Protein AF-A0A3L7UKD2-F1 (afdb_monomer)

Structure (mmCIF, N/CA/C/O backbone):
data_AF-A0A3L7UKD2-F1
#
_entry.id   AF-A0A3L7UKD2-F1
#
loop_
_atom_site.group_PDB
_atom_site.id
_atom_site.type_symbol
_atom_site.label_atom_id
_atom_site.label_alt_id
_atom_site.label_comp_id
_atom_site.label_asym_id
_atom_site.label_entity_id
_atom_site.label_seq_id
_atom_site.pdbx_PDB_ins_code
_atom_site.Cartn_x
_atom_site.Cartn_y
_atom_site.Cartn_z
_atom_site.occupancy
_atom_site.B_iso_or_equiv
_atom_site.auth_seq_id
_atom_site.auth_comp_id
_atom_site.auth_asym_id
_atom_site.auth_atom_id
_atom_site.pdbx_PDB_model_num
ATOM 1 N N . MET A 1 1 ? 13.551 -15.715 -2.991 1.00 80.62 1 MET A N 1
ATOM 2 C CA . MET A 1 1 ? 12.779 -16.395 -1.924 1.00 80.62 1 MET A CA 1
ATOM 3 C C . MET A 1 1 ? 12.867 -17.911 -2.131 1.00 80.62 1 MET A C 1
ATOM 5 O O . MET A 1 1 ? 12.262 -18.383 -3.084 1.00 80.62 1 MET A O 1
ATOM 9 N N . PRO A 1 2 ? 13.636 -18.673 -1.321 1.00 94.19 2 PRO A N 1
ATOM 10 C CA . PRO A 1 2 ? 13.955 -20.082 -1.609 1.00 94.19 2 PRO A CA 1
ATOM 11 C C . PRO A 1 2 ? 12.739 -21.002 -1.795 1.00 94.19 2 PRO A C 1
ATOM 13 O O . PRO A 1 2 ? 12.703 -21.748 -2.765 1.00 94.19 2 PRO A O 1
ATOM 16 N N . LEU A 1 3 ? 11.714 -20.885 -0.942 1.00 94.19 3 LEU A N 1
ATOM 17 C CA . LEU A 1 3 ? 10.479 -21.674 -1.062 1.00 94.19 3 LEU A CA 1
ATOM 18 C C . LEU A 1 3 ? 9.681 -21.326 -2.331 1.00 94.19 3 LEU A C 1
ATOM 20 O O . LEU A 1 3 ? 9.164 -22.206 -3.009 1.00 94.19 3 LEU A O 1
ATOM 24 N N . ILE A 1 4 ? 9.617 -20.037 -2.693 1.00 95.31 4 ILE A N 1
ATOM 25 C CA . ILE A 1 4 ? 8.980 -19.599 -3.946 1.00 95.31 4 ILE A CA 1
ATOM 26 C C . ILE A 1 4 ? 9.722 -20.149 -5.163 1.00 95.31 4 ILE A C 1
ATOM 28 O O . ILE A 1 4 ? 9.095 -20.574 -6.133 1.00 95.31 4 ILE A O 1
ATOM 32 N N . ALA A 1 5 ? 11.049 -20.194 -5.099 1.00 96.81 5 ALA A N 1
ATOM 33 C CA . ALA A 1 5 ? 11.854 -20.776 -6.157 1.00 96.81 5 ALA A CA 1
ATOM 34 C C . ALA A 1 5 ? 11.648 -22.298 -6.270 1.00 96.81 5 ALA A C 1
ATOM 36 O O . ALA A 1 5 ? 11.480 -22.784 -7.386 1.00 96.81 5 ALA A O 1
ATOM 37 N N . SER A 1 6 ? 11.621 -23.045 -5.159 1.00 97.44 6 SER A N 1
ATOM 38 C CA . SER A 1 6 ? 11.489 -24.512 -5.192 1.00 97.44 6 SER A CA 1
ATOM 39 C C . SER A 1 6 ? 10.073 -24.978 -5.538 1.00 97.44 6 SER A C 1
ATOM 41 O O . SER A 1 6 ? 9.891 -25.736 -6.490 1.00 97.44 6 SER A O 1
ATOM 43 N N . GLU A 1 7 ? 9.059 -24.487 -4.824 1.00 97.44 7 GLU A N 1
ATOM 44 C CA . GLU A 1 7 ? 7.683 -24.986 -4.945 1.00 97.44 7 GLU A CA 1
ATOM 45 C C . GLU A 1 7 ? 6.955 -24.332 -6.122 1.00 97.44 7 GLU A C 1
ATOM 47 O O . GLU A 1 7 ? 6.276 -24.983 -6.923 1.00 97.44 7 GLU A O 1
ATOM 52 N N . PHE A 1 8 ? 7.157 -23.025 -6.285 1.00 96.69 8 PHE A N 1
ATOM 53 C CA . PHE A 1 8 ? 6.388 -22.192 -7.207 1.00 96.69 8 PHE A CA 1
ATOM 54 C C . PHE A 1 8 ? 7.193 -21.7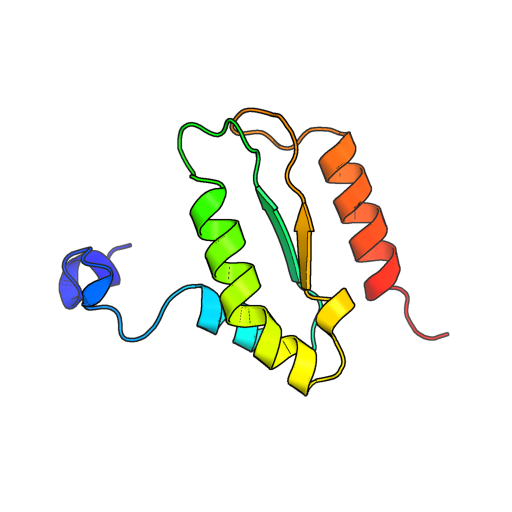54 -8.440 1.00 96.69 8 PHE A C 1
ATOM 56 O O . PHE A 1 8 ? 6.617 -21.198 -9.369 1.00 96.69 8 PHE A O 1
ATOM 63 N N . LYS A 1 9 ? 8.479 -22.131 -8.549 1.00 97.06 9 LYS A N 1
ATOM 64 C CA . LYS A 1 9 ? 9.375 -21.827 -9.690 1.00 97.06 9 LYS A CA 1
ATOM 65 C C . LYS A 1 9 ? 9.488 -20.332 -10.005 1.00 97.06 9 LYS A C 1
ATOM 67 O O . LYS A 1 9 ? 9.689 -19.967 -11.158 1.00 97.06 9 LYS A O 1
ATOM 72 N N . ASN A 1 10 ? 9.351 -19.474 -8.992 1.00 95.25 10 ASN A N 1
ATOM 73 C CA . ASN A 1 10 ? 9.265 -18.018 -9.168 1.00 95.25 10 ASN A CA 1
ATOM 74 C C . ASN A 1 10 ? 8.160 -17.575 -10.147 1.00 95.25 10 ASN A C 1
ATOM 76 O O . ASN A 1 10 ? 8.254 -16.498 -10.728 1.00 95.25 10 ASN A O 1
ATOM 80 N N . ASP A 1 11 ? 7.122 -18.393 -10.333 1.00 95.81 11 ASP A N 1
ATOM 81 C CA . ASP A 1 11 ? 5.960 -18.040 -11.139 1.00 95.81 11 ASP A CA 1
ATOM 82 C C . ASP A 1 11 ? 4.842 -17.532 -10.214 1.00 95.81 11 ASP A C 1
ATOM 84 O O . ASP A 1 11 ? 4.266 -18.333 -9.466 1.00 95.81 11 ASP A O 1
ATOM 88 N N . PRO A 1 12 ? 4.513 -16.228 -10.246 1.00 91.56 12 PRO A N 1
ATOM 89 C CA . PRO A 1 12 ? 3.476 -15.665 -9.388 1.00 91.56 12 PRO A CA 1
ATOM 90 C C . PRO A 1 12 ? 2.100 -16.296 -9.640 1.00 91.56 12 PRO A C 1
ATOM 92 O O . PRO A 1 12 ? 1.315 -16.411 -8.709 1.00 91.56 12 PRO A O 1
ATOM 95 N N . LYS A 1 13 ? 1.823 -16.820 -10.845 1.00 95.38 13 LYS A N 1
ATOM 96 C CA . LYS A 1 13 ? 0.548 -17.498 -11.156 1.00 95.38 13 LYS A CA 1
ATOM 97 C C . LYS A 1 13 ? 0.366 -18.819 -10.415 1.00 95.38 13 LYS A C 1
ATOM 99 O O . LYS A 1 13 ? -0.728 -19.376 -10.407 1.00 95.38 13 LYS A O 1
ATOM 104 N N . ARG A 1 14 ? 1.450 -19.364 -9.859 1.00 96.38 14 ARG A N 1
ATOM 105 C CA . ARG A 1 14 ? 1.436 -20.614 -9.095 1.00 96.38 14 ARG A CA 1
ATOM 106 C C . ARG A 1 14 ? 1.296 -20.370 -7.598 1.00 96.38 14 ARG A C 1
ATOM 108 O O . ARG A 1 14 ? 1.070 -21.336 -6.872 1.00 96.38 14 ARG A O 1
ATOM 115 N N . LEU A 1 15 ? 1.448 -19.128 -7.136 1.00 95.81 15 LEU A N 1
ATOM 116 C CA . LEU A 1 15 ? 1.257 -18.791 -5.733 1.00 95.81 15 LEU A CA 1
ATOM 117 C C . LEU A 1 15 ? -0.236 -18.876 -5.380 1.00 95.81 15 LEU A C 1
ATOM 119 O O . LEU A 1 15 ? -1.073 -18.431 -6.162 1.00 95.81 15 LEU A O 1
ATOM 123 N N . PRO A 1 16 ? -0.589 -19.437 -4.210 1.00 95.44 16 PRO A N 1
ATOM 124 C CA . PRO A 1 16 ? -1.979 -19.526 -3.767 1.00 95.44 16 PRO A CA 1
ATOM 125 C C . PRO A 1 16 ? -2.485 -18.217 -3.142 1.00 95.44 16 PRO A C 1
ATOM 127 O O . PRO A 1 16 ? -3.554 -18.218 -2.544 1.00 95.44 16 PRO A O 1
ATOM 130 N N . PHE A 1 17 ? -1.689 -17.148 -3.209 1.00 94.88 17 PHE A N 1
ATOM 131 C CA . PHE A 1 17 ? -2.019 -15.822 -2.710 1.00 94.88 17 PHE A CA 1
ATOM 132 C C . PHE A 1 17 ? -1.226 -14.755 -3.473 1.00 94.88 17 PHE A C 1
ATOM 134 O O . PHE A 1 17 ? -0.214 -15.070 -4.109 1.00 94.88 17 PHE A O 1
ATOM 141 N N . ASP A 1 18 ? -1.623 -13.494 -3.328 1.00 95.81 18 ASP A N 1
ATOM 142 C CA . ASP A 1 18 ? -0.849 -12.331 -3.773 1.00 95.81 18 ASP A CA 1
ATOM 143 C C . ASP A 1 18 ? -0.867 -11.195 -2.719 1.00 95.81 18 ASP A C 1
ATOM 145 O O . ASP A 1 18 ? -1.508 -11.280 -1.668 1.00 95.81 18 ASP A O 1
ATOM 149 N N . PHE A 1 19 ? -0.131 -10.108 -2.954 1.00 96.00 19 PHE A N 1
ATOM 150 C CA . PHE A 1 19 ? 0.087 -9.040 -1.972 1.00 96.00 19 PHE A CA 1
ATOM 151 C C . PHE A 1 19 ? -1.187 -8.303 -1.542 1.00 96.00 19 PHE A C 1
ATOM 153 O O . PHE A 1 19 ? -1.244 -7.809 -0.416 1.00 96.00 19 PHE A O 1
ATOM 160 N N . HIS A 1 20 ? -2.219 -8.239 -2.385 1.00 97.56 20 HIS A N 1
ATOM 161 C CA . HIS A 1 20 ? -3.492 -7.616 -2.010 1.00 97.56 20 HIS A CA 1
ATOM 162 C C . HIS A 1 20 ? -4.194 -8.364 -0.872 1.00 97.56 20 HIS A C 1
ATOM 164 O O . HIS A 1 20 ? -4.754 -7.718 0.012 1.00 97.56 20 HIS A O 1
ATOM 170 N N . GLU A 1 21 ? -4.093 -9.695 -0.817 1.00 98.00 21 GLU A N 1
ATOM 171 C CA . GLU A 1 21 ? -4.620 -10.494 0.295 1.00 98.00 21 GLU A CA 1
ATOM 172 C C . GLU A 1 21 ? -3.801 -10.283 1.572 1.00 98.00 21 GLU A C 1
ATOM 174 O O . GLU A 1 21 ? -4.370 -10.170 2.658 1.00 98.00 21 GLU A O 1
ATOM 179 N N . LEU A 1 22 ? -2.474 -10.148 1.452 1.00 97.19 22 LEU A N 1
ATOM 180 C CA . LEU A 1 22 ? -1.609 -9.817 2.589 1.00 97.19 22 LEU A CA 1
ATOM 181 C C . LEU A 1 22 ? -1.963 -8.447 3.182 1.00 97.19 22 LEU A C 1
ATOM 183 O O . LEU A 1 22 ? -2.081 -8.320 4.400 1.00 97.19 22 LEU A O 1
ATOM 187 N N . VAL A 1 23 ? -2.145 -7.429 2.336 1.00 98.56 23 VAL A N 1
ATOM 188 C CA . VAL A 1 23 ? -2.546 -6.083 2.773 1.00 98.56 23 VAL A CA 1
ATOM 189 C C . VAL A 1 23 ? -3.959 -6.104 3.354 1.00 98.56 23 VAL A C 1
ATOM 191 O O . VAL A 1 23 ? -4.185 -5.542 4.423 1.00 98.56 23 VAL A O 1
ATOM 194 N N . ALA A 1 24 ? -4.899 -6.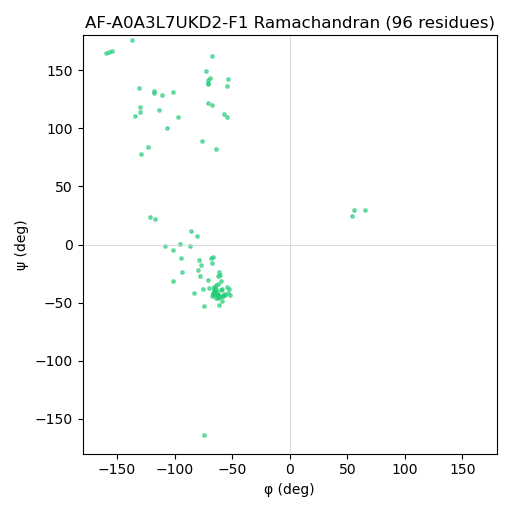805 2.720 1.00 98.50 24 ALA A N 1
ATOM 195 C CA . ALA A 1 24 ? -6.256 -6.963 3.234 1.00 98.50 24 ALA A CA 1
ATOM 196 C C . ALA A 1 24 ? -6.287 -7.628 4.623 1.00 98.50 24 ALA A C 1
ATOM 198 O O . ALA A 1 24 ? -7.046 -7.196 5.488 1.00 98.50 24 ALA A O 1
ATOM 199 N N . ALA A 1 25 ? -5.420 -8.614 4.880 1.00 98.38 25 ALA A N 1
ATOM 200 C CA . ALA A 1 25 ? -5.308 -9.287 6.178 1.00 98.38 25 ALA A CA 1
ATOM 201 C C . ALA A 1 25 ? -4.783 -8.382 7.314 1.00 98.38 25 ALA A C 1
ATOM 203 O O . ALA A 1 25 ? -4.816 -8.762 8.488 1.00 98.38 25 ALA A O 1
ATOM 204 N N . ILE A 1 26 ? -4.283 -7.182 6.999 1.00 98.44 26 ILE A N 1
ATOM 205 C CA . ILE A 1 26 ? -3.890 -6.191 8.007 1.00 98.44 26 ILE A CA 1
ATOM 206 C C . ILE A 1 26 ? -5.119 -5.475 8.580 1.00 98.44 26 ILE A C 1
ATOM 208 O O . ILE A 1 26 ? -5.087 -5.081 9.753 1.00 98.44 26 ILE A O 1
ATOM 212 N N . ALA A 1 27 ? -6.214 -5.369 7.820 1.00 98.12 27 ALA A N 1
ATOM 213 C CA . ALA A 1 27 ? -7.455 -4.760 8.283 1.00 98.12 27 ALA A CA 1
ATOM 214 C C . ALA A 1 27 ? -7.947 -5.402 9.605 1.00 98.12 27 ALA A C 1
ATOM 216 O O . ALA A 1 27 ? -7.777 -6.604 9.816 1.00 98.12 27 ALA A O 1
ATOM 217 N N . PRO A 1 28 ? -8.524 -4.623 10.543 1.00 97.38 28 PRO A N 1
ATOM 218 C CA . PRO A 1 28 ? -8.813 -3.187 10.480 1.00 97.38 28 PRO A CA 1
ATOM 219 C C . PRO A 1 28 ? -7.633 -2.290 10.904 1.00 97.38 28 PRO A C 1
ATOM 221 O O . PRO A 1 28 ? -7.837 -1.105 11.168 1.00 97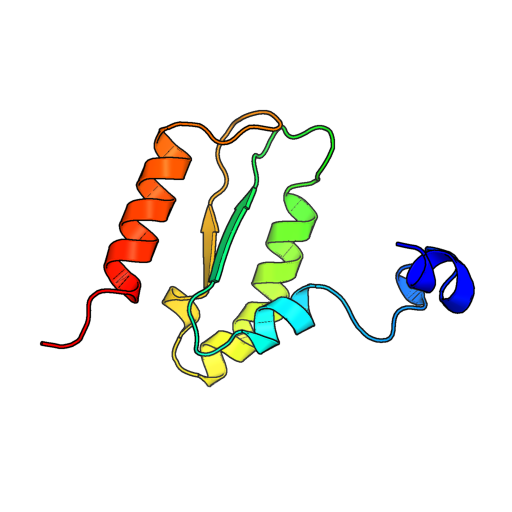.38 28 PRO A O 1
ATOM 224 N N . ARG A 1 29 ? -6.413 -2.830 11.052 1.00 98.19 29 ARG A N 1
ATOM 225 C CA . ARG A 1 29 ? -5.243 -2.015 11.408 1.00 98.19 29 ARG A CA 1
ATOM 226 C C . ARG A 1 29 ? -4.816 -1.174 10.212 1.00 98.19 29 ARG A C 1
ATOM 228 O O . ARG A 1 29 ? -4.968 -1.574 9.058 1.00 98.19 29 ARG A O 1
ATOM 235 N N . ALA A 1 30 ? -4.261 -0.009 10.509 1.00 98.00 30 ALA A N 1
ATOM 236 C CA . ALA A 1 30 ? -3.858 0.930 9.483 1.00 98.00 30 ALA A CA 1
ATOM 237 C C . ALA A 1 30 ? -2.627 0.442 8.704 1.00 98.00 30 ALA A C 1
ATOM 239 O O . ALA A 1 30 ? -1.703 -0.137 9.280 1.00 98.00 30 ALA A O 1
ATOM 240 N N . PHE A 1 31 ? -2.626 0.698 7.399 1.00 98.56 31 PHE A N 1
ATOM 241 C CA . PHE A 1 31 ? -1.566 0.374 6.455 1.00 98.56 31 PHE A CA 1
ATOM 242 C C . PHE A 1 31 ? -1.220 1.601 5.606 1.00 98.56 31 PHE A C 1
ATOM 244 O O . PHE A 1 31 ? -2.100 2.291 5.094 1.00 98.56 31 PHE A O 1
ATOM 251 N N . PHE A 1 32 ? 0.076 1.858 5.445 1.00 98.56 32 PHE A N 1
ATOM 252 C CA . PHE A 1 32 ? 0.606 2.962 4.652 1.00 98.56 32 PHE A CA 1
ATOM 253 C C . PHE A 1 32 ? 1.677 2.432 3.703 1.00 98.56 32 PHE A C 1
ATOM 255 O O . PHE A 1 32 ? 2.704 1.921 4.151 1.00 98.56 32 PHE A O 1
ATOM 262 N N . ALA A 1 33 ? 1.444 2.571 2.401 1.00 98.25 33 ALA A N 1
ATOM 263 C CA . ALA A 1 33 ? 2.428 2.299 1.364 1.00 98.25 33 ALA A CA 1
ATOM 264 C C . ALA A 1 33 ? 3.037 3.612 0.862 1.00 98.25 33 ALA A C 1
AT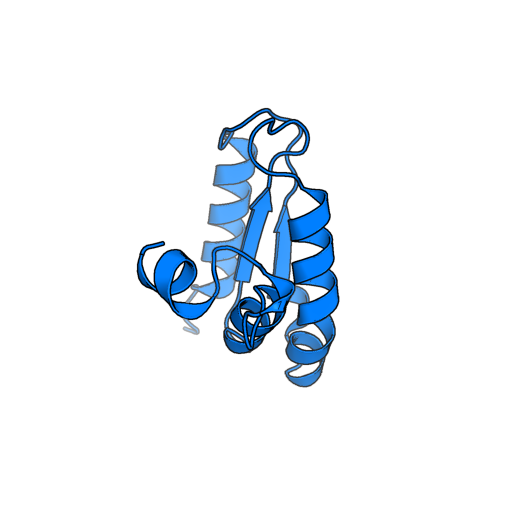OM 266 O O . ALA A 1 33 ? 2.308 4.533 0.501 1.00 98.25 33 ALA A O 1
ATOM 267 N N . SER A 1 34 ? 4.367 3.676 0.789 1.00 97.81 34 SER A N 1
ATOM 268 C CA . SER A 1 34 ? 5.101 4.745 0.105 1.00 97.81 34 SER A CA 1
ATOM 269 C C . SER A 1 34 ? 5.810 4.149 -1.101 1.00 97.81 34 SER A C 1
ATOM 271 O O . SER A 1 34 ? 6.699 3.320 -0.918 1.00 97.81 34 SER A O 1
ATOM 273 N N . ALA A 1 3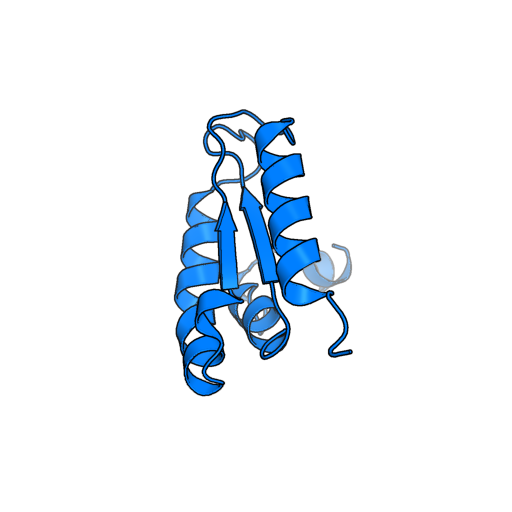5 ? 5.435 4.559 -2.310 1.00 97.81 35 ALA A N 1
ATOM 274 C CA . ALA A 1 35 ? 5.972 4.003 -3.551 1.00 97.81 35 ALA A CA 1
ATOM 275 C C . ALA A 1 35 ? 6.328 5.122 -4.533 1.00 97.81 35 ALA A C 1
ATOM 277 O O . ALA A 1 35 ? 5.444 5.819 -5.031 1.00 97.81 35 ALA A O 1
ATOM 278 N N . ALA A 1 36 ? 7.624 5.321 -4.772 1.00 97.81 36 ALA A N 1
ATOM 279 C CA . ALA A 1 36 ? 8.114 6.411 -5.605 1.00 97.81 36 ALA A CA 1
ATOM 280 C C . ALA A 1 36 ? 7.782 6.176 -7.088 1.00 97.81 36 ALA A C 1
ATOM 282 O O . ALA A 1 36 ? 7.868 5.056 -7.583 1.00 97.81 36 ALA A O 1
ATOM 283 N N . THR A 1 37 ? 7.365 7.219 -7.806 1.00 97.81 37 THR A N 1
ATOM 284 C CA . THR A 1 37 ? 6.818 7.060 -9.166 1.00 97.81 37 THR A CA 1
ATOM 285 C C . THR A 1 37 ? 7.872 6.877 -10.256 1.00 97.81 37 THR A C 1
ATOM 287 O O . THR A 1 37 ? 7.507 6.526 -11.374 1.00 97.81 37 THR A O 1
ATOM 290 N N . GLN A 1 38 ? 9.149 7.145 -9.968 1.00 97.12 38 GLN A N 1
ATOM 291 C CA . GLN A 1 38 ? 10.274 6.996 -10.903 1.00 97.12 38 GLN A CA 1
ATOM 292 C C . GLN A 1 38 ? 11.277 5.937 -10.414 1.00 97.12 38 GLN A C 1
ATOM 294 O O . GLN A 1 38 ? 12.453 5.966 -10.776 1.00 97.12 38 GLN A O 1
ATOM 299 N N . ASP A 1 39 ? 10.833 5.024 -9.551 1.00 95.88 39 ASP A N 1
ATOM 300 C CA . ASP A 1 39 ? 11.624 3.884 -9.103 1.00 95.88 39 ASP A CA 1
ATOM 301 C C . ASP A 1 39 ? 11.846 2.908 -10.273 1.00 95.88 39 ASP A C 1
ATOM 303 O O . ASP A 1 39 ? 10.894 2.418 -10.881 1.00 95.88 39 ASP A O 1
ATOM 307 N N . SER A 1 40 ? 13.110 2.663 -10.627 1.00 92.38 40 SER A N 1
ATOM 308 C CA . SER A 1 40 ? 13.481 1.764 -11.727 1.00 92.38 40 SER A CA 1
ATOM 309 C C . SER A 1 40 ? 13.368 0.287 -11.367 1.00 92.38 40 SER A C 1
ATOM 311 O O . SER A 1 40 ? 13.359 -0.556 -12.264 1.00 92.38 40 SER A O 1
ATOM 313 N N . ASP A 1 41 ? 13.307 -0.021 -10.073 1.00 92.81 41 ASP A N 1
ATOM 314 C CA . ASP A 1 41 ? 13.373 -1.380 -9.552 1.00 92.81 41 ASP A CA 1
ATOM 315 C C . ASP A 1 41 ? 11.971 -1.884 -9.180 1.00 92.81 41 ASP A C 1
ATOM 317 O O . ASP A 1 41 ? 11.681 -3.076 -9.317 1.00 92.81 41 ASP A O 1
ATOM 321 N N . PHE A 1 42 ? 11.084 -0.977 -8.753 1.00 91.69 42 PHE A N 1
ATOM 322 C CA . PHE A 1 42 ? 9.725 -1.293 -8.311 1.00 91.69 42 PHE A CA 1
ATOM 323 C C . PHE A 1 42 ? 8.671 -0.414 -8.995 1.00 91.69 42 PHE A C 1
ATOM 325 O O . PHE A 1 42 ? 8.566 0.779 -8.729 1.00 91.69 42 PHE A O 1
ATOM 332 N N . ASP A 1 43 ? 7.819 -1.023 -9.822 1.00 93.88 43 ASP A N 1
ATOM 333 C CA . ASP A 1 43 ? 6.732 -0.305 -10.491 1.00 93.88 43 ASP A CA 1
ATOM 334 C C . ASP A 1 43 ? 5.618 0.099 -9.505 1.00 93.88 43 ASP A C 1
ATOM 336 O O . ASP A 1 43 ? 4.970 -0.733 -8.859 1.00 93.88 43 ASP A O 1
ATOM 340 N N . VAL A 1 44 ? 5.350 1.404 -9.439 1.00 97.19 44 VAL A N 1
ATOM 341 C CA . VAL A 1 44 ? 4.276 2.001 -8.636 1.00 97.19 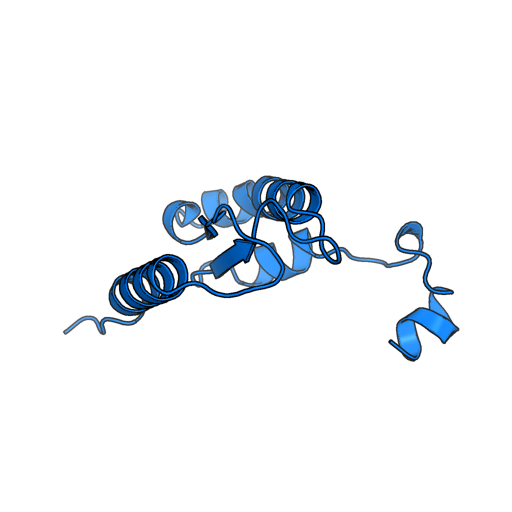44 VAL A CA 1
ATOM 342 C C . VAL A 1 44 ? 2.879 1.513 -9.044 1.00 97.19 44 VAL A C 1
ATOM 344 O O . VAL A 1 44 ? 1.955 1.557 -8.225 1.00 97.19 44 VAL A O 1
ATOM 347 N N . SER A 1 45 ? 2.694 1.048 -10.285 1.00 97.44 45 SER A N 1
ATOM 348 C CA . SER A 1 45 ? 1.408 0.532 -10.768 1.00 97.44 45 SER A CA 1
ATOM 349 C C . SER A 1 45 ? 0.935 -0.675 -9.948 1.00 97.44 45 SER A C 1
ATOM 351 O O . SER A 1 45 ? -0.189 -0.664 -9.449 1.00 97.44 45 SER A O 1
ATOM 353 N N . GLY A 1 46 ? 1.828 -1.628 -9.659 1.00 97.00 46 GLY A N 1
ATOM 354 C CA . GLY A 1 46 ? 1.505 -2.810 -8.857 1.00 97.00 46 GLY A CA 1
ATOM 355 C C . GLY A 1 46 ? 1.086 -2.458 -7.428 1.00 97.00 46 GLY A C 1
ATOM 356 O O . GLY A 1 46 ? 0.185 -3.077 -6.867 1.00 97.00 46 GLY A O 1
ATOM 357 N N . VAL A 1 47 ? 1.666 -1.404 -6.844 1.00 97.94 47 VAL A N 1
ATOM 358 C CA . VAL A 1 47 ? 1.251 -0.907 -5.521 1.00 97.94 47 VAL A CA 1
ATOM 359 C C . VAL A 1 47 ? -0.165 -0.331 -5.572 1.00 97.94 47 VAL A C 1
ATOM 361 O O . VAL A 1 47 ? -0.961 -0.577 -4.666 1.00 97.94 47 VAL A O 1
ATOM 364 N N . LYS A 1 48 ? -0.507 0.422 -6.624 1.00 98.44 48 LYS A N 1
ATOM 365 C CA . LYS A 1 48 ? -1.867 0.949 -6.823 1.00 98.44 48 LYS A CA 1
ATOM 366 C C . LYS A 1 48 ? -2.884 -0.181 -6.988 1.00 98.44 48 LYS A C 1
ATOM 368 O O . LYS A 1 48 ? -3.929 -0.126 -6.343 1.00 98.44 48 LYS A O 1
ATOM 373 N N . ASP A 1 49 ? -2.553 -1.209 -7.767 1.00 98.38 49 ASP A N 1
ATOM 374 C CA . ASP A 1 49 ? -3.411 -2.380 -7.973 1.00 98.38 49 ASP A CA 1
ATOM 375 C C . ASP A 1 49 ? -3.654 -3.139 -6.662 1.00 98.38 49 ASP A C 1
ATOM 377 O O . ASP A 1 49 ? -4.796 -3.455 -6.324 1.00 98.38 49 ASP A O 1
ATOM 381 N N . VAL A 1 50 ? -2.600 -3.348 -5.865 1.00 98.56 50 VAL A N 1
ATOM 382 C CA . VAL A 1 50 ? -2.688 -3.981 -4.541 1.00 98.56 50 VAL A CA 1
ATOM 383 C C . VAL A 1 50 ? -3.609 -3.203 -3.601 1.00 98.56 50 VAL A C 1
ATOM 385 O O . VAL A 1 50 ? -4.489 -3.798 -2.976 1.00 98.56 50 VAL A O 1
ATOM 388 N N . LEU A 1 51 ? -3.446 -1.878 -3.504 1.00 98.69 51 LEU A N 1
ATOM 389 C CA . LEU A 1 51 ? -4.301 -1.054 -2.646 1.00 98.69 51 LEU A CA 1
ATOM 390 C C . LEU A 1 51 ? -5.753 -1.033 -3.139 1.00 98.69 51 LEU A C 1
ATOM 392 O O . LEU A 1 51 ? -6.672 -1.113 -2.325 1.00 98.69 51 LEU A O 1
ATOM 396 N N . ALA A 1 52 ? -5.977 -0.965 -4.454 1.00 98.69 52 ALA A N 1
ATOM 397 C CA . ALA A 1 52 ? -7.316 -1.015 -5.032 1.00 98.69 52 ALA A CA 1
ATOM 398 C C . ALA A 1 52 ? -8.019 -2.349 -4.728 1.00 98.69 52 ALA A C 1
ATOM 400 O O . ALA A 1 52 ? -9.182 -2.344 -4.324 1.00 98.69 52 ALA A O 1
ATOM 401 N N . ALA A 1 53 ? -7.309 -3.473 -4.852 1.00 98.62 53 ALA A N 1
ATOM 402 C CA . ALA A 1 53 ? -7.839 -4.805 -4.566 1.00 98.62 53 ALA A CA 1
ATOM 403 C C . ALA A 1 53 ? -8.058 -5.067 -3.062 1.00 98.62 53 ALA A C 1
ATOM 405 O O . ALA A 1 53 ? -8.985 -5.788 -2.700 1.00 98.62 53 ALA A O 1
ATOM 406 N N . ALA A 1 54 ? -7.263 -4.459 -2.173 1.00 98.69 54 ALA A N 1
ATOM 407 C CA . ALA A 1 54 ? -7.445 -4.568 -0.720 1.00 98.69 54 ALA A CA 1
ATOM 408 C C . ALA A 1 54 ? -8.556 -3.649 -0.164 1.00 98.69 54 ALA A C 1
ATOM 410 O O . ALA A 1 54 ? -9.109 -3.914 0.910 1.00 98.69 54 ALA A O 1
ATOM 411 N N . ARG A 1 55 ? -8.906 -2.573 -0.885 1.00 98.69 55 ARG A N 1
ATOM 412 C CA . ARG A 1 55 ? -9.879 -1.550 -0.462 1.00 98.69 55 ARG A CA 1
ATOM 413 C C . ARG A 1 55 ? -11.239 -2.105 -0.009 1.00 98.69 55 ARG A C 1
ATOM 415 O O . ARG A 1 55 ? -11.693 -1.654 1.042 1.00 98.69 55 ARG A O 1
ATOM 422 N N . PRO A 1 56 ? -11.869 -3.091 -0.683 1.00 98.75 56 PRO A N 1
ATOM 423 C CA . PRO A 1 56 ? -13.161 -3.632 -0.251 1.00 98.75 56 PRO A CA 1
ATOM 424 C C . PRO A 1 56 ? -13.140 -4.252 1.155 1.00 98.75 56 PRO A C 1
ATOM 426 O O . PRO A 1 56 ? -14.130 -4.184 1.879 1.00 98.75 56 PRO A O 1
ATOM 429 N N . ILE A 1 57 ? -12.008 -4.826 1.580 1.00 98.75 57 ILE A N 1
ATOM 430 C CA . ILE A 1 57 ? -11.873 -5.406 2.926 1.00 98.75 57 ILE A CA 1
ATOM 431 C C . ILE A 1 57 ? -11.735 -4.304 3.980 1.00 98.75 57 ILE A C 1
ATOM 433 O O . ILE A 1 57 ? -12.344 -4.379 5.046 1.00 98.75 57 ILE A O 1
ATOM 437 N N . TYR A 1 58 ? -11.012 -3.227 3.675 1.00 98.75 58 TYR A N 1
ATOM 438 C CA . TYR A 1 58 ? -10.983 -2.048 4.543 1.00 98.75 58 TYR A CA 1
ATOM 439 C C . TYR A 1 58 ? -12.352 -1.350 4.623 1.00 98.75 58 TYR A C 1
ATOM 441 O O . TYR A 1 58 ? -12.748 -0.919 5.708 1.00 98.75 58 TYR A O 1
ATOM 449 N N . GLU A 1 59 ? -13.105 -1.293 3.520 1.00 98.62 59 GLU A N 1
ATOM 450 C CA . GLU A 1 59 ? -14.487 -0.791 3.487 1.00 98.62 59 GLU A CA 1
ATOM 451 C C . GLU A 1 59 ? -15.425 -1.632 4.359 1.00 98.62 59 GLU A C 1
ATOM 453 O O . GLU A 1 59 ? -16.190 -1.064 5.139 1.00 98.62 59 GLU A O 1
ATOM 458 N N . LEU A 1 60 ? -15.319 -2.966 4.305 1.00 98.62 60 LEU A N 1
ATOM 459 C CA . LEU A 1 60 ? -16.088 -3.884 5.155 1.00 98.62 60 LEU A CA 1
ATOM 460 C C . LEU A 1 60 ? -15.915 -3.573 6.650 1.00 98.62 60 LEU A C 1
ATOM 462 O O . LEU A 1 60 ? -16.862 -3.680 7.427 1.00 98.62 60 LEU A O 1
ATOM 466 N N . HIS A 1 61 ? -14.714 -3.160 7.054 1.00 98.38 61 HIS A N 1
ATOM 467 C CA . HIS A 1 61 ? -14.411 -2.778 8.431 1.00 98.38 61 HIS A CA 1
ATOM 468 C C . HIS A 1 61 ? -14.708 -1.303 8.756 1.00 98.38 61 HIS A C 1
ATOM 470 O O . HIS A 1 61 ? -14.495 -0.883 9.895 1.00 98.38 61 HIS A O 1
ATOM 476 N N . GLY A 1 62 ? -15.177 -0.503 7.792 1.00 98.25 62 GLY A N 1
ATOM 477 C CA . GLY A 1 62 ? -15.368 0.941 7.957 1.00 98.25 62 GLY A CA 1
ATOM 478 C C . GLY A 1 62 ? -14.053 1.698 8.173 1.00 98.25 62 GLY A C 1
ATOM 479 O O . GLY A 1 62 ? -14.026 2.702 8.884 1.00 98.25 62 GLY A O 1
ATOM 480 N N . LYS A 1 63 ? -12.948 1.185 7.616 1.00 98.12 63 LYS A N 1
ATOM 481 C CA . LYS A 1 63 ? -11.571 1.652 7.838 1.00 98.12 63 LYS A CA 1
ATOM 482 C C . LYS A 1 63 ? -10.851 2.092 6.566 1.00 98.12 63 LYS A C 1
ATOM 484 O O . LYS A 1 63 ? -9.631 2.117 6.540 1.00 98.12 63 LYS A O 1
ATOM 489 N N . THR A 1 64 ? -11.569 2.483 5.519 1.00 98.12 64 THR A N 1
ATOM 490 C CA . THR A 1 64 ? -10.972 2.891 4.234 1.00 98.12 64 THR A CA 1
ATOM 491 C C . THR A 1 64 ? -9.889 3.971 4.371 1.00 98.12 64 THR A C 1
ATOM 493 O O . THR A 1 64 ? -8.858 3.866 3.717 1.00 98.12 64 THR A O 1
ATOM 496 N N . ASP A 1 65 ? -10.058 4.942 5.276 1.00 97.31 65 ASP A N 1
ATOM 497 C CA . ASP A 1 65 ? -9.073 6.015 5.536 1.00 97.31 65 ASP A CA 1
ATOM 498 C C . ASP A 1 65 ? -7.770 5.526 6.203 1.00 97.31 65 ASP A C 1
ATOM 500 O O . ASP A 1 65 ? -6.782 6.260 6.317 1.00 97.31 65 ASP A O 1
ATOM 504 N N . ASP A 1 66 ? -7.764 4.281 6.675 1.00 97.81 66 ASP A N 1
ATOM 505 C CA . ASP A 1 66 ? -6.611 3.618 7.270 1.00 97.81 66 ASP A CA 1
ATOM 506 C C . ASP A 1 66 ? -5.842 2.765 6.237 1.00 97.81 66 ASP A C 1
ATOM 508 O O . ASP A 1 66 ? -4.813 2.200 6.596 1.00 97.81 66 ASP A O 1
ATOM 512 N N . LEU A 1 67 ? -6.271 2.718 4.964 1.00 98.69 67 LEU A N 1
ATOM 513 C CA . LEU A 1 67 ? -5.523 2.153 3.831 1.00 98.69 67 LEU A CA 1
ATOM 514 C C . LEU A 1 67 ? -4.986 3.283 2.939 1.00 98.69 67 LEU A C 1
ATOM 516 O O . LEU A 1 67 ? -5.717 3.850 2.128 1.00 98.69 67 LEU A O 1
ATOM 520 N N . VAL A 1 68 ? -3.705 3.623 3.082 1.00 98.50 68 VAL A N 1
ATOM 521 C CA . VAL A 1 68 ? -3.124 4.827 2.467 1.00 98.50 68 VAL A CA 1
ATOM 522 C C . VAL A 1 68 ? -2.015 4.482 1.475 1.00 98.50 68 VAL A C 1
ATOM 524 O O . VAL A 1 68 ? -1.095 3.732 1.797 1.00 98.50 68 VAL A O 1
ATOM 527 N N . GLY A 1 69 ? -2.074 5.088 0.287 1.00 98.31 69 GLY A N 1
ATOM 528 C CA . GLY A 1 69 ? -0.983 5.119 -0.688 1.00 98.31 69 GLY A CA 1
ATOM 529 C C . GLY A 1 69 ? -0.401 6.526 -0.825 1.00 98.31 69 GLY A C 1
AT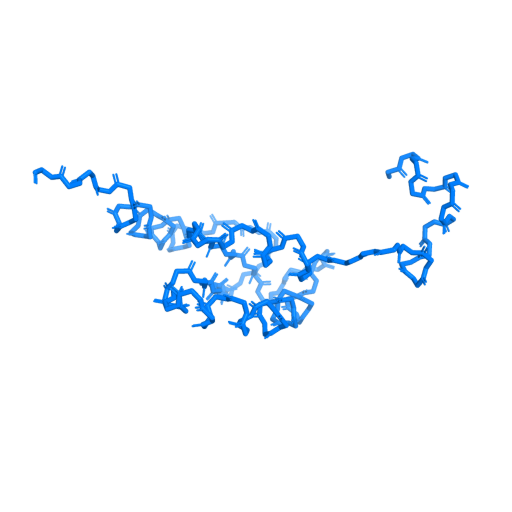OM 530 O O . GLY A 1 69 ? -1.141 7.484 -1.045 1.00 98.31 69 GLY A O 1
ATOM 531 N N . HIS A 1 70 ? 0.919 6.648 -0.704 1.00 98.38 70 HIS A N 1
ATOM 532 C CA . HIS A 1 70 ? 1.697 7.866 -0.933 1.00 98.38 70 HIS A CA 1
ATOM 533 C C . HIS A 1 70 ? 2.684 7.634 -2.079 1.00 98.38 70 HIS A C 1
ATOM 535 O O . HIS A 1 70 ? 3.410 6.639 -2.082 1.00 98.38 70 HIS A O 1
ATOM 541 N N . TYR A 1 71 ? 2.707 8.543 -3.053 1.00 98.12 71 TYR A N 1
ATOM 542 C CA . TYR A 1 71 ? 3.417 8.346 -4.319 1.00 98.12 71 TYR A CA 1
ATOM 543 C C . TYR A 1 71 ? 4.335 9.534 -4.634 1.00 98.12 71 TYR A C 1
ATOM 545 O O . TYR A 1 71 ? 3.950 10.399 -5.421 1.00 98.12 71 TYR A O 1
ATOM 553 N N . PRO A 1 72 ? 5.515 9.636 -3.994 1.00 97.75 72 PRO A N 1
ATOM 554 C CA . PRO A 1 72 ? 6.421 10.753 -4.231 1.00 97.75 72 PRO A CA 1
ATOM 555 C C . PRO A 1 72 ? 7.022 10.688 -5.639 1.00 97.75 72 PRO A C 1
ATOM 557 O O . PRO A 1 72 ? 7.375 9.611 -6.125 1.00 97.75 72 PRO A O 1
ATOM 560 N N . GLU A 1 73 ? 7.203 11.847 -6.268 1.00 97.50 73 GLU A N 1
ATOM 561 C CA . GLU A 1 73 ? 7.974 11.952 -7.507 1.00 97.50 73 GLU A CA 1
ATOM 562 C C . GLU A 1 73 ? 9.471 11.875 -7.186 1.00 97.50 73 GLU A C 1
ATOM 564 O O . GLU A 1 73 ? 10.124 12.870 -6.878 1.00 97.50 73 GLU A O 1
ATOM 569 N N . ALA A 1 74 ? 9.999 10.654 -7.174 1.00 96.44 74 ALA A N 1
ATOM 570 C CA . ALA A 1 74 ? 11.395 10.361 -6.884 1.00 96.44 74 ALA A CA 1
ATOM 571 C C . ALA A 1 74 ? 11.806 9.012 -7.496 1.00 96.44 74 ALA A C 1
ATOM 573 O O . ALA A 1 74 ? 10.948 8.203 -7.858 1.00 96.44 74 ALA A O 1
ATOM 574 N N . GLY A 1 75 ? 13.118 8.763 -7.570 1.00 96.56 75 GLY A N 1
ATOM 575 C CA . GLY A 1 75 ? 13.668 7.420 -7.795 1.00 96.56 75 GLY A CA 1
ATOM 576 C C . GLY A 1 75 ? 13.571 6.540 -6.543 1.00 96.56 75 GLY A C 1
ATOM 577 O O . GLY A 1 75 ? 12.872 6.898 -5.593 1.00 96.56 75 GLY A O 1
ATOM 578 N N . HIS A 1 76 ? 14.322 5.432 -6.503 1.00 96.00 76 HIS A N 1
ATOM 579 C CA . HIS A 1 76 ? 14.346 4.484 -5.376 1.00 96.00 76 HIS A CA 1
ATOM 580 C C . HIS A 1 76 ? 14.890 5.126 -4.083 1.00 96.00 76 HIS A C 1
ATOM 582 O O . HIS A 1 76 ? 16.077 5.058 -3.759 1.00 96.00 76 HIS A O 1
ATOM 588 N N . SER A 1 77 ? 14.027 5.845 -3.366 1.00 95.25 77 SER A N 1
ATOM 589 C CA . SER A 1 77 ? 14.396 6.697 -2.238 1.00 95.25 77 SER A CA 1
ATOM 590 C C . SER A 1 77 ? 13.198 6.989 -1.332 1.00 95.25 77 SER A C 1
ATOM 592 O O . SER A 1 77 ? 12.041 6.800 -1.706 1.00 95.25 77 SER A O 1
ATOM 594 N N . PHE A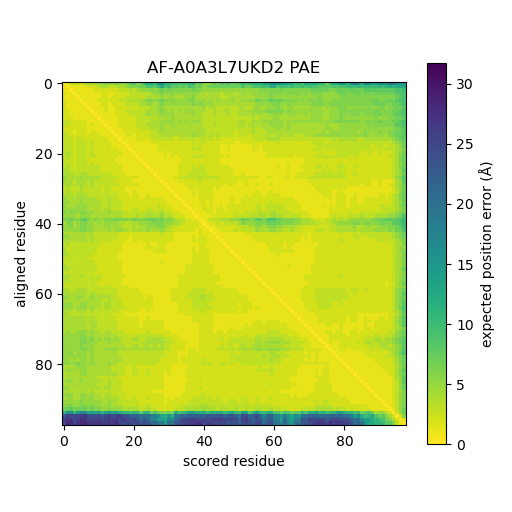 1 78 ? 13.482 7.488 -0.127 1.00 96.81 78 PHE A N 1
ATOM 595 C CA . PHE A 1 78 ? 12.471 7.926 0.836 1.00 96.81 78 PHE A CA 1
ATOM 596 C C . PHE A 1 78 ? 12.711 9.395 1.232 1.00 96.81 78 PHE A C 1
ATOM 598 O O . PHE A 1 78 ? 13.398 9.667 2.229 1.00 96.81 78 PHE A O 1
ATOM 605 N N . PRO A 1 79 ? 12.215 10.358 0.425 1.00 97.75 79 PRO A N 1
ATOM 606 C CA . PRO A 1 79 ? 12.495 11.777 0.624 1.00 97.75 79 PRO A CA 1
ATOM 607 C C . PRO A 1 79 ? 11.853 12.311 1.910 1.00 97.75 79 PRO A C 1
ATOM 609 O O . PRO A 1 79 ? 10.938 11.706 2.473 1.00 97.75 79 PRO A O 1
ATOM 612 N N . GLU A 1 80 ? 12.333 13.464 2.381 1.00 98.12 80 GLU A N 1
ATOM 613 C CA . GLU A 1 80 ? 11.894 14.086 3.639 1.00 98.12 80 GLU A CA 1
ATOM 614 C C . GLU A 1 80 ? 10.372 14.273 3.720 1.00 98.12 80 GLU A C 1
ATOM 616 O O . GLU A 1 80 ? 9.770 13.927 4.733 1.00 98.12 80 GLU A O 1
ATOM 621 N N . GLU A 1 81 ? 9.728 14.698 2.631 1.00 97.50 81 GLU A N 1
ATOM 622 C CA . GLU A 1 81 ? 8.267 14.818 2.563 1.00 97.50 81 GLU A CA 1
ATOM 623 C C . GLU A 1 81 ? 7.559 13.482 2.848 1.00 97.50 81 GLU A C 1
ATOM 625 O O . GLU A 1 81 ? 6.608 13.423 3.627 1.00 97.50 81 GLU A O 1
ATOM 630 N N . SER A 1 82 ? 8.049 12.385 2.262 1.00 98.19 82 SER A N 1
ATOM 631 C CA . SER A 1 82 ? 7.462 11.050 2.456 1.00 98.19 82 SER A CA 1
ATOM 632 C C . SER A 1 82 ? 7.624 10.577 3.897 1.00 98.19 82 SER A C 1
ATOM 634 O O . SER A 1 82 ? 6.719 9.968 4.469 1.00 98.19 82 SER A O 1
ATOM 636 N N . ARG A 1 83 ? 8.758 10.919 4.513 1.00 98.00 83 ARG A N 1
ATOM 637 C CA . ARG A 1 83 ? 9.018 10.672 5.931 1.00 98.00 83 ARG A CA 1
ATOM 638 C C . ARG A 1 83 ? 8.055 11.444 6.823 1.00 98.00 83 ARG A C 1
ATOM 640 O O . ARG A 1 83 ? 7.479 10.848 7.728 1.00 98.00 83 ARG A O 1
ATOM 647 N N . GLN A 1 84 ? 7.833 12.727 6.540 1.00 98.44 84 GLN A N 1
ATOM 648 C CA . GLN A 1 84 ? 6.883 13.541 7.292 1.00 98.44 84 GLN A CA 1
ATOM 649 C C . GLN A 1 84 ? 5.455 12.995 7.159 1.00 98.44 84 GLN A C 1
ATOM 651 O O . GLN A 1 84 ? 4.775 12.816 8.166 1.00 98.44 84 GLN A O 1
ATOM 656 N N . ARG A 1 85 ? 5.034 12.612 5.945 1.00 98.12 85 ARG A N 1
ATOM 657 C CA . ARG A 1 85 ? 3.735 11.960 5.703 1.00 98.12 85 ARG A CA 1
ATOM 658 C C . ARG A 1 85 ? 3.563 10.675 6.510 1.00 98.12 85 ARG A C 1
ATOM 660 O O . ARG A 1 85 ? 2.499 10.459 7.090 1.00 98.12 85 ARG A O 1
ATOM 667 N N . ALA A 1 86 ? 4.600 9.841 6.581 1.00 98.25 86 ALA A N 1
ATOM 668 C CA . ALA A 1 86 ? 4.576 8.628 7.391 1.00 98.25 86 ALA A CA 1
ATOM 669 C C . ALA A 1 86 ? 4.471 8.944 8.894 1.00 98.25 86 ALA A C 1
ATOM 671 O O . ALA A 1 86 ? 3.712 8.288 9.604 1.00 98.25 86 ALA A O 1
ATOM 672 N N . TYR A 1 87 ? 5.176 9.967 9.388 1.00 97.44 87 TYR A N 1
ATOM 673 C CA . TYR A 1 87 ? 5.058 10.408 10.782 1.00 97.44 87 TYR A CA 1
ATOM 674 C C . TYR A 1 87 ? 3.672 10.952 11.113 1.00 97.44 87 TYR A C 1
ATOM 676 O O . TYR A 1 87 ? 3.122 10.601 12.154 1.00 97.44 87 TYR A O 1
ATOM 684 N N . ASP A 1 88 ? 3.074 11.748 10.232 1.00 97.31 88 ASP A N 1
ATOM 685 C CA . ASP A 1 88 ? 1.716 12.259 10.423 1.00 97.31 88 ASP A CA 1
ATOM 686 C C . ASP A 1 88 ? 0.694 11.115 10.449 1.00 97.31 88 ASP A C 1
ATOM 688 O O . ASP A 1 88 ? -0.199 11.091 11.302 1.00 97.31 88 ASP A O 1
ATOM 692 N N . PHE A 1 89 ? 0.866 10.117 9.576 1.00 97.44 89 PHE A N 1
ATOM 693 C CA . PHE A 1 89 ? 0.063 8.897 9.579 1.00 97.44 89 PHE A CA 1
ATOM 694 C C . PHE A 1 89 ? 0.207 8.119 10.892 1.00 97.44 89 PHE A C 1
ATOM 696 O O . PHE A 1 89 ? -0.798 7.835 11.544 1.00 97.44 89 PHE A O 1
ATOM 703 N N . LEU A 1 90 ? 1.439 7.829 11.325 1.00 96.44 90 LEU A N 1
ATOM 704 C CA . LEU A 1 90 ? 1.707 7.128 12.585 1.00 96.44 90 LEU A CA 1
ATOM 705 C C . LEU A 1 90 ? 1.137 7.893 13.784 1.00 96.44 90 LEU A C 1
ATOM 707 O O . LEU A 1 90 ? 0.466 7.302 14.626 1.00 96.44 90 LEU A O 1
ATOM 711 N N . ASN A 1 91 ? 1.326 9.212 13.833 1.00 95.88 91 ASN A N 1
ATOM 712 C CA . ASN A 1 91 ? 0.760 10.071 14.868 1.00 95.88 91 ASN A CA 1
ATOM 713 C C . ASN A 1 91 ? -0.769 10.008 14.893 1.00 95.88 91 ASN A C 1
ATOM 715 O O . ASN A 1 91 ? -1.355 10.025 15.969 1.00 95.88 91 ASN A O 1
ATOM 719 N N . ARG A 1 92 ? -1.437 9.949 13.738 1.00 94.69 92 ARG A N 1
ATOM 720 C CA . ARG A 1 92 ? -2.898 9.829 13.671 1.00 94.69 92 ARG A CA 1
ATOM 721 C C . ARG A 1 92 ? -3.388 8.485 14.216 1.00 94.69 92 ARG A C 1
ATOM 723 O O . ARG A 1 92 ? -4.380 8.468 14.937 1.00 94.69 92 ARG A O 1
ATOM 730 N N . VAL A 1 93 ? -2.715 7.382 13.877 1.00 95.31 93 VAL A N 1
ATOM 731 C CA . VAL A 1 93 ? -3.215 6.017 14.150 1.00 95.31 93 VAL A CA 1
ATOM 732 C C . VAL A 1 93 ? -2.719 5.416 15.468 1.00 95.31 93 VAL A C 1
ATOM 734 O O . VAL A 1 93 ? -3.376 4.531 16.009 1.00 95.31 93 VAL A O 1
ATOM 737 N N . LEU A 1 94 ? -1.584 5.887 16.000 1.00 93.88 94 LEU A N 1
ATOM 738 C CA . LEU A 1 94 ? -0.983 5.392 17.248 1.00 93.88 94 LEU A CA 1
ATOM 739 C C . LEU A 1 94 ? -1.239 6.287 18.460 1.00 93.88 94 LEU A C 1
ATOM 741 O O . LEU A 1 94 ? -0.8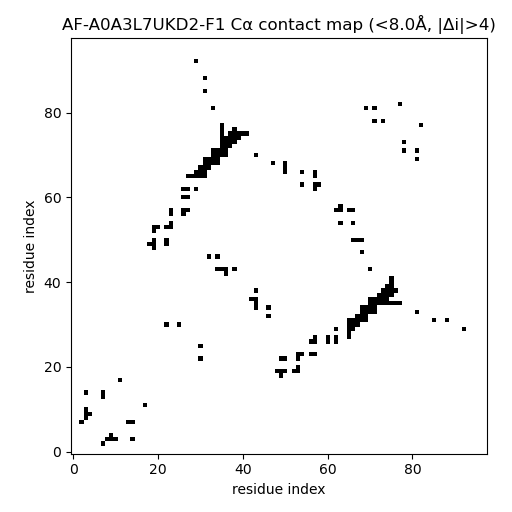59 5.911 19.569 1.00 93.88 94 LEU A O 1
ATOM 745 N N . ARG A 1 95 ? -1.870 7.458 18.292 1.00 86.12 95 ARG A N 1
ATOM 746 C CA . ARG A 1 95 ? -2.339 8.238 19.443 1.00 86.12 95 ARG A CA 1
ATOM 747 C C . ARG A 1 95 ? -3.274 7.352 20.261 1.00 86.12 95 ARG A C 1
ATOM 749 O O . ARG A 1 95 ? -4.353 6.978 19.803 1.00 86.12 95 ARG A O 1
ATOM 756 N N . SER A 1 96 ? -2.834 6.994 21.464 1.00 63.88 96 SER A N 1
ATOM 757 C CA . SER A 1 96 ? -3.668 6.307 22.437 1.00 63.88 96 SER A CA 1
ATOM 758 C C . SER A 1 96 ? -4.928 7.136 22.660 1.00 63.88 96 SER A C 1
ATOM 760 O O . SER A 1 96 ? -4.865 8.360 22.794 1.00 63.88 96 SER A O 1
ATOM 762 N N . ARG A 1 97 ? -6.085 6.468 22.703 1.00 57.12 97 ARG A N 1
ATOM 763 C CA . ARG A 1 97 ? -7.241 7.033 23.400 1.00 57.12 97 ARG A CA 1
ATOM 764 C C . ARG A 1 97 ? -6.759 7.348 24.817 1.00 57.12 97 ARG A C 1
ATOM 766 O O . ARG A 1 97 ? -6.402 6.416 25.537 1.00 57.12 97 ARG A O 1
ATOM 773 N N . GLN A 1 98 ? -6.636 8.631 25.146 1.00 44.97 98 GLN A N 1
ATOM 774 C CA . GLN A 1 98 ? -6.630 9.055 26.542 1.00 44.97 98 GLN A CA 1
ATOM 775 C C . GLN A 1 98 ? -8.013 8.801 27.135 1.00 44.97 98 GLN A C 1
ATOM 777 O O . GLN A 1 98 ? -9.002 8.933 26.374 1.00 44.97 98 GLN A O 1
#

Foldseek 3Di:
DVCCCVVVVVDPVSDPDDLLVVLLVCPPAADEDEAECAEPVDHVVVVVVSLVSSQVSNVVRVRNVSRYYHYHHDYPDQDPVNVVVVVVSCCVRVPDDD

Sequence (98 aa):
MPLIASEFKNDPKRLPFDFHELVAAIAPRAFFASAATQDSDFDVSGVKDVLAAARPIYELHGKTDDLVGHYPEAGHSFPEESRQRAYDFLNRVLRSRQ

Mean predicted aligned error: 3.37 Å

pLDDT: mean 95.55, std 7.71, range [44.97, 98.75]

Secondary structure (DSSP, 8-state):
-HHHHHHHTT-GGGSS--HHHHHHTTTTS-EEEE--TT-SSS-HHHHHHHHHHHHHHHHHTT-GGGEEEE--SSSSS--HHHHHHHHHHHHHHH----

Solvent-accessible surface area (backbone atoms only — not comparable to full-atom values): 5814 Å² total; per-residue (Å²): 107,71,66,46,44,69,80,32,65,71,38,72,90,62,47,97,67,57,68,26,59,58,57,31,68,47,47,81,51,72,46,78,48,78,40,25,68,54,24,90,88,51,64,41,64,61,56,52,52,29,52,61,67,18,39,64,52,22,48,74,64,75,31,49,91,35,61,41,82,44,69,50,92,37,44,88,68,82,52,70,68,59,52,50,54,51,50,54,49,48,56,68,74,66,56,72,87,126

Radius of gyration: 15.54 Å; Cα contacts (8 Å, |Δi|>4): 109; chains: 1; bounding box: 30×40×38 Å

Nearest PDB structures (foldseek):
  7nn3-assembly4_D  TM=8.896E-01  e=1.706E-03  Caldicellulosiruptor acetigenus I77R1B
  1ycd-assembly1_A  TM=8.104E-01  e=7.201E-01  Saccharomyces cerevisiae
  2aag-assembly2_D  TM=3.659E-01  e=5.518E+00  Pseudomonas pavonaceae
  2obx-assembly1_A  TM=1.934E-01  e=2.124E+00  Mesorhizobium loti